Protein AF-A0A660N8G3-F1 (afdb_monomer)

Mean predicted aligned error: 4.13 Å

Structure (mmCIF, N/CA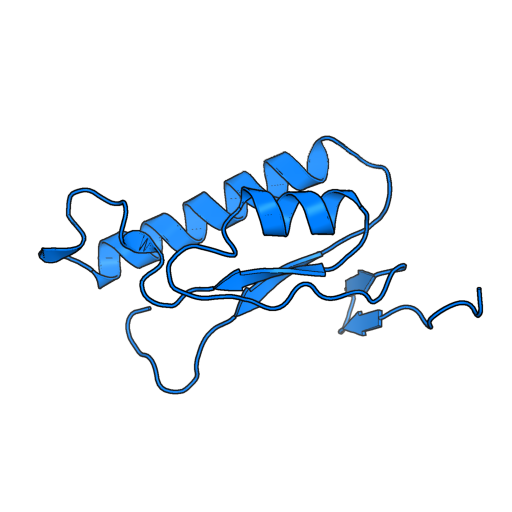/C/O backbone):
data_AF-A0A660N8G3-F1
#
_entry.id   AF-A0A660N8G3-F1
#
loop_
_atom_site.group_PDB
_atom_site.id
_atom_site.type_symbol
_atom_site.label_atom_id
_atom_site.label_alt_id
_atom_site.label_comp_id
_atom_site.label_asym_id
_atom_site.label_entity_id
_atom_site.label_seq_id
_atom_site.pdbx_PDB_ins_code
_atom_site.Cartn_x
_atom_site.Cartn_y
_atom_site.Cartn_z
_atom_site.occupancy
_atom_site.B_iso_or_equiv
_atom_site.auth_seq_id
_atom_site.auth_comp_id
_atom_site.auth_asym_id
_atom_site.auth_atom_id
_atom_site.pdbx_PDB_model_num
ATOM 1 N N . MET A 1 1 ? -24.402 2.645 15.097 1.00 52.09 1 MET A N 1
ATOM 2 C CA . MET A 1 1 ? -23.816 1.893 13.964 1.00 52.09 1 MET A CA 1
ATOM 3 C C . MET A 1 1 ? -23.543 0.474 14.432 1.00 52.09 1 MET A C 1
ATOM 5 O O . MET A 1 1 ? -22.882 0.322 15.454 1.00 52.09 1 MET A O 1
ATOM 9 N N . SER A 1 2 ? -24.102 -0.546 13.772 1.00 53.53 2 SER A N 1
ATOM 10 C CA . SER A 1 2 ? -23.821 -1.951 14.104 1.00 53.53 2 SER A CA 1
ATOM 11 C C . SER A 1 2 ? -22.309 -2.184 14.051 1.00 53.53 2 SER A C 1
ATOM 13 O O . SER A 1 2 ? -21.684 -1.871 13.038 1.00 53.53 2 SER A O 1
ATOM 15 N N . LYS A 1 3 ? -21.712 -2.673 15.144 1.00 76.12 3 LYS A N 1
ATOM 16 C CA . LYS A 1 3 ? -20.269 -2.944 15.228 1.00 76.12 3 LYS A CA 1
ATOM 17 C C . LYS A 1 3 ? -19.895 -3.937 14.124 1.00 76.12 3 LYS A C 1
ATOM 19 O O . LYS A 1 3 ? -20.277 -5.102 14.198 1.00 76.12 3 LYS A O 1
ATOM 24 N N . LEU A 1 4 ? -19.177 -3.475 13.099 1.00 88.94 4 LEU A N 1
ATOM 25 C CA . LEU A 1 4 ? -18.545 -4.373 12.138 1.00 88.94 4 LEU A CA 1
ATOM 26 C C . LEU A 1 4 ? -17.624 -5.325 12.917 1.00 88.94 4 LEU A C 1
ATOM 28 O O . LEU A 1 4 ? -16.945 -4.903 13.856 1.00 88.94 4 LEU A O 1
ATOM 32 N N . ARG A 1 5 ? -17.638 -6.616 12.571 1.00 91.62 5 ARG A N 1
ATOM 33 C CA . ARG A 1 5 ? -16.756 -7.601 13.213 1.00 91.62 5 ARG A CA 1
ATOM 34 C C . ARG A 1 5 ? -15.310 -7.294 12.841 1.00 91.62 5 ARG A C 1
ATOM 36 O O . ARG A 1 5 ? -15.038 -7.039 11.674 1.00 91.62 5 ARG A O 1
ATOM 43 N N . LYS A 1 6 ? -14.401 -7.357 13.816 1.00 93.06 6 LYS A N 1
ATOM 44 C CA . LYS A 1 6 ? -12.962 -7.191 13.574 1.00 93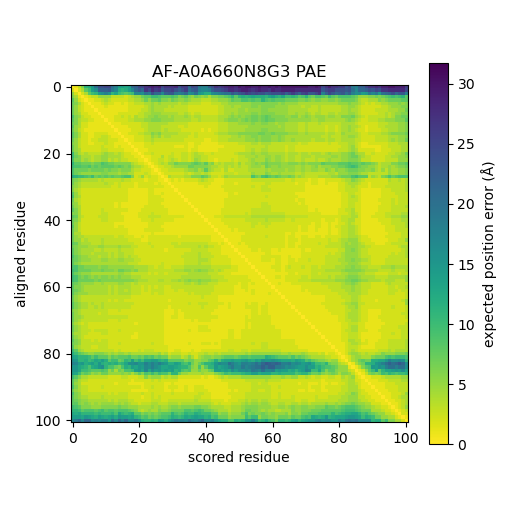.06 6 LYS A CA 1
ATOM 45 C C . LYS A 1 6 ? -12.499 -8.150 12.476 1.00 93.06 6 LYS A C 1
ATOM 47 O O . LYS A 1 6 ? -12.964 -9.291 12.431 1.00 93.06 6 LYS A O 1
ATOM 52 N N . LEU A 1 7 ? -11.585 -7.697 11.623 1.00 93.88 7 LEU A N 1
ATOM 53 C CA . LEU A 1 7 ? -10.925 -8.577 10.664 1.00 93.88 7 LEU A CA 1
ATOM 54 C C . LEU A 1 7 ? -9.743 -9.262 11.352 1.00 93.88 7 LEU A C 1
ATOM 56 O O . LEU A 1 7 ? -8.960 -8.590 12.021 1.00 93.88 7 LEU A O 1
ATOM 60 N N . VAL A 1 8 ? -9.622 -10.576 11.169 1.00 94.50 8 VAL A N 1
ATOM 61 C CA . VAL A 1 8 ? -8.514 -11.386 11.687 1.00 94.50 8 VAL A CA 1
ATOM 62 C C . VAL A 1 8 ? -7.892 -12.153 10.523 1.00 94.50 8 VAL A C 1
ATOM 64 O O . VAL A 1 8 ? -8.591 -12.909 9.847 1.00 94.50 8 VAL A O 1
ATOM 67 N N . ILE A 1 9 ? -6.600 -11.941 10.273 1.00 93.12 9 ILE A N 1
ATOM 68 C CA . ILE A 1 9 ? -5.813 -12.646 9.25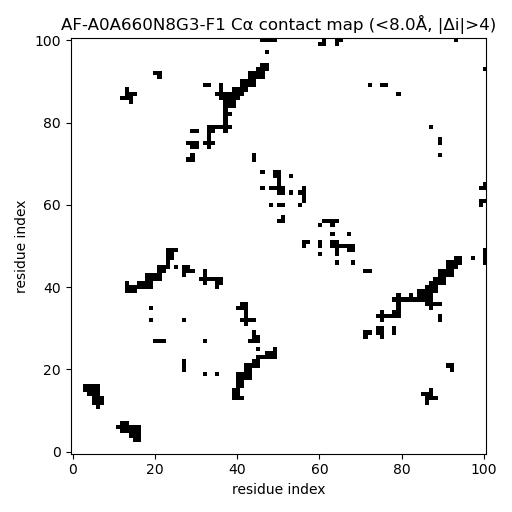2 1.00 93.12 9 ILE A CA 1
ATOM 69 C C . ILE A 1 9 ? -4.540 -13.163 9.924 1.00 93.12 9 ILE A C 1
ATOM 71 O O . ILE A 1 9 ? -3.589 -12.406 10.112 1.00 93.12 9 ILE A O 1
ATOM 75 N N . GLY A 1 10 ? -4.526 -14.441 10.314 1.00 94.50 10 GLY A N 1
ATOM 76 C CA . GLY A 1 10 ? -3.475 -14.960 11.196 1.00 94.50 10 GLY A CA 1
ATOM 77 C C . GLY A 1 10 ? -3.423 -14.134 12.485 1.00 94.50 10 GLY A C 1
ATOM 78 O O . GLY A 1 10 ? -4.446 -13.978 13.150 1.00 94.50 10 GLY A O 1
ATOM 79 N N . ASP A 1 11 ? -2.266 -13.539 12.771 1.00 92.75 11 ASP A N 1
ATOM 80 C CA . ASP A 1 11 ? -2.048 -12.683 13.946 1.00 92.75 11 ASP A CA 1
ATOM 81 C C . ASP A 1 11 ? -2.417 -11.203 13.717 1.00 92.75 11 ASP A C 1
ATOM 83 O O . ASP A 1 11 ? -2.402 -10.398 14.650 1.00 92.75 11 ASP A O 1
ATOM 87 N N . LEU A 1 12 ? -2.758 -10.812 12.482 1.00 91.12 12 LEU A N 1
ATOM 88 C CA . LEU A 1 12 ? -3.183 -9.449 12.173 1.00 91.12 12 LEU A CA 1
ATOM 89 C C . LEU A 1 12 ? -4.642 -9.245 12.588 1.00 91.12 12 LEU A C 1
ATOM 91 O O . LEU A 1 12 ? -5.544 -9.881 12.041 1.00 91.12 12 LEU A O 1
ATOM 95 N N . ILE A 1 13 ? -4.876 -8.295 13.493 1.00 93.19 13 ILE A N 1
ATOM 96 C CA . ILE A 1 13 ? -6.211 -7.913 13.964 1.00 93.19 13 ILE A CA 1
ATOM 97 C C . ILE A 1 13 ? -6.462 -6.445 13.618 1.00 93.19 13 ILE A C 1
ATOM 99 O O . ILE A 1 13 ? -5.729 -5.566 14.066 1.00 93.19 13 ILE A O 1
ATOM 103 N N . VAL A 1 14 ? -7.525 -6.174 12.857 1.00 92.94 14 VAL A N 1
ATOM 104 C CA . VAL A 1 14 ? -7.941 -4.812 12.488 1.00 92.94 14 VAL A CA 1
ATOM 105 C C . VAL A 1 14 ? -9.341 -4.537 13.030 1.00 92.94 14 VAL A C 1
ATOM 107 O O . VAL A 1 14 ? -10.314 -5.202 12.661 1.00 92.94 14 VAL A O 1
ATOM 110 N N . ASP A 1 15 ? -9.448 -3.540 13.910 1.00 90.31 15 ASP A N 1
ATOM 111 C CA . ASP A 1 15 ? -10.698 -3.203 14.603 1.00 90.31 15 ASP A CA 1
ATOM 112 C C . ASP A 1 15 ? -11.752 -2.593 13.672 1.00 90.31 15 ASP A C 1
ATOM 114 O O . ASP A 1 15 ? -12.952 -2.798 13.871 1.00 90.31 15 ASP A O 1
ATOM 118 N N . ARG A 1 16 ? -11.311 -1.840 12.656 1.00 91.94 16 ARG A N 1
ATOM 119 C CA . ARG A 1 16 ? -12.173 -1.242 11.632 1.00 91.94 16 ARG A CA 1
ATOM 120 C C . ARG A 1 16 ? -11.937 -1.992 10.318 1.00 91.94 16 ARG A C 1
ATOM 122 O O . ARG A 1 16 ? -11.002 -1.649 9.600 1.00 91.94 16 ARG A O 1
ATOM 129 N N . PRO A 1 17 ? -12.758 -3.000 9.972 1.00 93.19 17 PRO A N 1
ATOM 130 C CA . PRO A 1 17 ? -12.546 -3.864 8.805 1.00 93.19 17 PRO A CA 1
ATOM 131 C C . PRO A 1 17 ? -12.929 -3.159 7.488 1.00 93.19 17 PRO A C 1
ATOM 133 O O . PRO A 1 17 ? -13.702 -3.678 6.686 1.00 93.19 17 PRO A O 1
ATOM 136 N N . ILE A 1 18 ? -12.440 -1.936 7.287 1.00 94.88 18 ILE A N 1
ATOM 137 C CA . ILE A 1 18 ? -12.640 -1.135 6.086 1.00 94.88 18 ILE A CA 1
ATOM 138 C C . ILE A 1 18 ? -11.364 -1.217 5.263 1.00 94.88 18 ILE A C 1
ATOM 140 O O . ILE A 1 18 ? -10.293 -0.833 5.731 1.00 94.88 18 ILE A O 1
ATOM 144 N N . VAL A 1 19 ? -11.497 -1.712 4.037 1.00 96.31 19 VAL A N 1
ATOM 145 C CA . VAL A 1 19 ? -10.387 -1.865 3.099 1.00 96.31 19 VAL A CA 1
ATOM 146 C C . VAL A 1 19 ? -10.521 -0.823 2.002 1.00 96.31 19 VAL A C 1
ATOM 148 O O . VAL A 1 19 ? -11.516 -0.800 1.279 1.00 96.31 19 VAL A O 1
ATOM 151 N N . GLN A 1 20 ? -9.511 0.026 1.855 1.00 97.31 20 GLN A N 1
ATOM 152 C CA . GLN A 1 20 ? -9.354 0.854 0.668 1.00 97.31 20 GLN A CA 1
ATOM 153 C C . GLN A 1 20 ? -8.670 0.010 -0.414 1.00 97.31 20 GLN A C 1
ATOM 155 O O . GLN A 1 20 ? -7.544 -0.447 -0.237 1.00 97.31 20 GLN A O 1
ATOM 160 N N . GLY A 1 21 ? -9.368 -0.235 -1.526 1.00 94.81 21 GLY A N 1
ATOM 161 C CA . GLY A 1 21 ? -8.888 -1.118 -2.595 1.00 94.81 21 GLY A CA 1
ATOM 162 C C . GLY A 1 21 ? -7.673 -0.561 -3.339 1.00 94.81 21 GLY A C 1
ATOM 163 O O . GLY A 1 21 ? -7.605 0.639 -3.590 1.00 94.81 21 GLY A O 1
ATOM 164 N N . GLY A 1 22 ? -6.731 -1.427 -3.724 1.00 92.88 22 GLY A N 1
ATOM 165 C CA . GLY A 1 22 ? -5.552 -1.030 -4.499 1.00 92.88 22 GLY A CA 1
ATOM 166 C C . GLY A 1 22 ? -5.929 -0.592 -5.918 1.00 92.88 22 GLY A C 1
ATOM 167 O O . GLY A 1 22 ? -6.476 -1.375 -6.690 1.00 92.88 22 GLY A O 1
ATOM 168 N N . MET A 1 23 ? -5.611 0.650 -6.268 1.00 94.31 23 MET A N 1
ATOM 169 C CA . MET A 1 23 ? -5.942 1.301 -7.535 1.00 94.31 23 MET A CA 1
ATOM 170 C C . MET A 1 23 ? -4.653 1.613 -8.309 1.00 94.31 23 MET A C 1
ATOM 172 O O . MET A 1 23 ? -3.759 2.281 -7.788 1.00 94.31 23 MET A O 1
ATOM 176 N N . GLY A 1 24 ? -4.547 1.105 -9.544 1.00 86.62 24 GLY A N 1
ATOM 177 C CA . GLY A 1 24 ? -3.402 1.336 -10.439 1.00 86.62 24 GLY A CA 1
ATOM 178 C C . GLY A 1 24 ? -3.237 2.797 -10.877 1.00 86.62 24 GLY A C 1
ATOM 179 O O . GLY A 1 24 ? -3.896 3.690 -10.347 1.00 86.62 24 GLY A O 1
ATOM 180 N N . VAL A 1 25 ? -2.329 3.039 -11.832 1.00 84.94 25 VAL A N 1
ATOM 181 C CA . VAL A 1 25 ? -1.992 4.373 -12.389 1.00 84.94 25 VAL A CA 1
ATOM 182 C C . VAL A 1 25 ? -1.616 5.435 -11.340 1.00 84.94 25 VAL A C 1
ATOM 184 O O . VAL A 1 25 ? -1.763 6.634 -11.559 1.00 84.94 25 VAL A O 1
ATOM 187 N N . GLY A 1 26 ? -1.114 4.999 -10.180 1.00 86.69 26 GLY A N 1
ATOM 188 C CA . GLY A 1 26 ? -0.617 5.886 -9.126 1.00 86.69 26 GLY A CA 1
ATOM 189 C C . GLY A 1 26 ? -1.684 6.497 -8.212 1.00 86.69 26 GLY A C 1
ATOM 190 O O . GLY A 1 26 ? -1.376 7.458 -7.507 1.00 86.69 26 GLY A O 1
ATOM 191 N N . VAL A 1 27 ? -2.914 5.965 -8.191 1.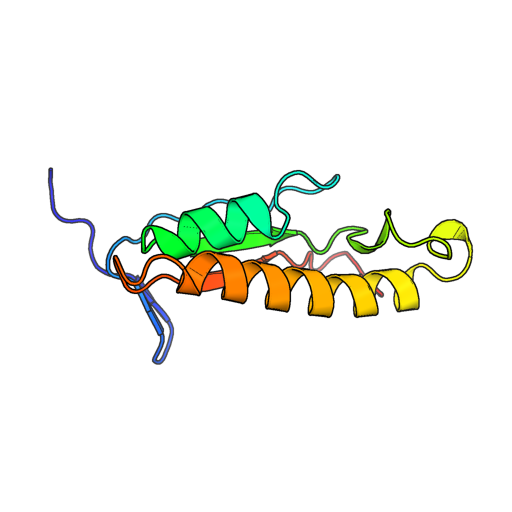00 90.06 27 VAL A N 1
ATOM 192 C CA . VAL A 1 27 ? -3.983 6.463 -7.303 1.00 90.06 27 VAL A CA 1
ATOM 193 C C . VAL A 1 27 ? -3.756 6.030 -5.853 1.00 90.06 27 VAL A C 1
ATOM 195 O O . VAL A 1 27 ? -3.772 6.860 -4.945 1.00 90.06 27 VAL A O 1
ATOM 198 N N . SER A 1 28 ? -3.528 4.736 -5.609 1.00 88.19 28 SER A N 1
ATOM 199 C CA . SER A 1 28 ? -3.325 4.212 -4.254 1.00 88.19 28 SER A CA 1
ATOM 200 C C . SER A 1 28 ? -1.836 4.059 -3.926 1.00 88.19 28 SER A C 1
ATOM 202 O O . SER A 1 28 ? -1.304 2.951 -3.905 1.00 88.19 28 SER A O 1
ATOM 204 N N . LEU A 1 29 ? -1.156 5.182 -3.711 1.00 95.50 29 LEU A N 1
ATOM 205 C CA . LEU A 1 29 ? 0.233 5.227 -3.235 1.00 95.50 29 LEU A CA 1
ATOM 206 C C . LEU A 1 29 ? 0.286 5.431 -1.711 1.00 95.50 29 LEU A C 1
ATOM 208 O O . LEU A 1 29 ? -0.745 5.397 -1.029 1.00 95.50 29 LEU A O 1
ATOM 212 N N . SER A 1 30 ? 1.478 5.664 -1.164 1.00 96.94 30 SER A N 1
ATOM 213 C CA . SER A 1 30 ? 1.734 5.713 0.275 1.00 96.94 30 SER A CA 1
ATOM 214 C C . SER A 1 30 ? 0.836 6.689 1.031 1.00 96.94 30 SER A C 1
ATOM 216 O O . SER A 1 30 ? 0.452 6.423 2.167 1.00 96.94 30 SER A O 1
ATOM 218 N N . SER A 1 31 ? 0.478 7.814 0.403 1.00 96.12 31 SER A N 1
ATOM 219 C CA . SER A 1 31 ? -0.325 8.860 1.034 1.00 96.12 31 SER A CA 1
ATOM 220 C C . SER A 1 31 ? -1.723 8.370 1.397 1.00 96.12 31 SER A C 1
ATOM 222 O O . SER A 1 31 ? -2.163 8.580 2.524 1.00 96.12 31 SER A O 1
ATOM 224 N N . LEU A 1 32 ? -2.420 7.720 0.460 1.00 96.81 32 LEU A N 1
ATOM 225 C CA . LEU A 1 32 ? -3.776 7.226 0.693 1.00 96.81 32 LEU A CA 1
ATOM 226 C C . LEU A 1 32 ? -3.752 5.984 1.586 1.00 96.81 32 LEU A C 1
ATOM 228 O O . LEU A 1 32 ? -4.463 5.942 2.588 1.00 96.81 32 LEU A O 1
ATOM 232 N N . ALA A 1 33 ? -2.903 5.005 1.258 1.00 97.50 33 ALA A N 1
ATOM 233 C CA . ALA A 1 33 ? -2.821 3.760 2.016 1.00 97.50 33 ALA A CA 1
ATOM 234 C C . ALA A 1 33 ? -2.389 4.011 3.472 1.00 97.50 33 ALA A C 1
ATOM 236 O O . ALA A 1 33 ? -3.012 3.505 4.407 1.00 97.50 33 ALA A O 1
ATOM 237 N N . GLY A 1 34 ? -1.376 4.859 3.670 1.00 96.38 34 GLY A N 1
ATOM 238 C CA . GLY A 1 34 ? -0.910 5.273 4.989 1.00 96.38 34 GLY A CA 1
ATOM 239 C C . GLY A 1 34 ? -1.982 6.023 5.774 1.00 96.38 34 GLY A C 1
ATOM 240 O O . GLY A 1 34 ? -2.191 5.710 6.940 1.00 96.38 34 GLY A O 1
ATOM 241 N N . ALA A 1 35 ? -2.716 6.954 5.149 1.00 95.81 35 ALA A N 1
ATOM 242 C CA . ALA A 1 35 ? -3.795 7.689 5.815 1.00 95.81 35 ALA A CA 1
ATOM 243 C C . ALA A 1 35 ? -4.945 6.774 6.272 1.00 95.81 35 ALA A C 1
ATOM 245 O O . ALA A 1 35 ? -5.455 6.934 7.380 1.00 95.81 35 ALA A O 1
ATOM 246 N N . VAL A 1 36 ? -5.332 5.790 5.453 1.00 96.12 36 VAL A N 1
ATOM 247 C CA . VAL A 1 36 ? -6.356 4.796 5.822 1.00 96.12 36 VAL A CA 1
ATOM 248 C C . VAL A 1 36 ? -5.889 3.947 7.007 1.00 96.12 36 VAL A C 1
ATOM 250 O O . VAL A 1 36 ? -6.643 3.767 7.966 1.00 96.12 36 VAL A O 1
ATOM 253 N N . ALA A 1 37 ? -4.639 3.477 6.979 1.00 95.81 37 ALA A N 1
ATOM 254 C CA . ALA A 1 37 ? -4.047 2.722 8.081 1.00 95.81 37 ALA A CA 1
ATOM 255 C C . ALA A 1 37 ? -3.934 3.558 9.371 1.00 95.81 37 ALA A C 1
ATOM 257 O O . ALA A 1 37 ? -4.270 3.068 10.447 1.00 95.81 37 ALA A O 1
ATOM 258 N N . ALA A 1 38 ? -3.572 4.840 9.266 1.00 95.12 38 ALA A N 1
ATOM 259 C CA . ALA A 1 38 ? -3.548 5.805 10.372 1.00 95.12 38 ALA A CA 1
ATOM 260 C C . ALA A 1 38 ? -4.913 5.955 11.073 1.00 95.12 38 ALA A C 1
ATOM 262 O O . ALA A 1 38 ? -4.989 6.233 12.270 1.00 95.12 38 ALA A O 1
ATOM 263 N N . GLN A 1 39 ? -6.007 5.755 10.332 1.00 94.31 39 GLN A N 1
ATOM 264 C CA . GLN A 1 39 ? -7.374 5.761 10.854 1.00 94.31 39 GLN A CA 1
ATOM 265 C C . GLN A 1 39 ? -7.859 4.366 11.286 1.00 94.31 39 GLN A C 1
ATOM 267 O O . GLN A 1 39 ? -9.051 4.177 11.535 1.00 94.31 39 GLN A O 1
ATOM 272 N N . GLY A 1 40 ? -6.968 3.381 11.405 1.00 93.44 40 GLY A N 1
ATOM 273 C CA . GLY A 1 40 ? -7.289 2.021 11.844 1.00 93.44 40 GLY A CA 1
ATOM 274 C C . GLY A 1 40 ? -7.955 1.139 10.789 1.00 93.44 40 GLY A C 1
ATOM 275 O O . GLY A 1 40 ? -8.477 0.086 11.140 1.00 93.44 40 GLY A O 1
ATOM 276 N N . GLY A 1 41 ? -7.996 1.578 9.528 1.00 94.94 41 GLY A N 1
ATOM 277 C CA . GLY A 1 41 ? -8.447 0.768 8.397 1.00 94.94 41 GLY A CA 1
ATOM 278 C C . GLY A 1 41 ? -7.303 -0.010 7.745 1.00 94.94 41 GLY A C 1
ATOM 279 O O . GLY A 1 41 ? -6.196 -0.096 8.279 1.00 94.94 41 GLY A O 1
ATOM 280 N N . ILE A 1 42 ? -7.569 -0.558 6.560 1.00 96.94 42 ILE A N 1
ATOM 281 C CA . ILE A 1 42 ? -6.590 -1.287 5.746 1.00 96.94 42 ILE A CA 1
ATOM 282 C C . ILE A 1 42 ? -6.356 -0.527 4.445 1.00 96.94 42 ILE A C 1
ATOM 284 O O . ILE A 1 42 ? -7.250 -0.440 3.602 1.00 96.94 42 ILE A O 1
ATOM 288 N N . GLY A 1 43 ? -5.161 0.037 4.294 1.00 97.31 43 GLY A N 1
ATOM 289 C CA . GLY A 1 43 ? -4.736 0.726 3.080 1.00 97.31 43 GLY A CA 1
ATOM 290 C C . GLY A 1 43 ? -3.961 -0.204 2.155 1.00 97.31 43 GLY A C 1
ATOM 291 O O . GLY A 1 43 ? -3.011 -0.855 2.593 1.00 97.31 43 GLY A O 1
ATOM 292 N N . LEU A 1 44 ? -4.335 -0.262 0.877 1.00 98.00 44 LEU A N 1
ATOM 293 C CA . LEU A 1 44 ? -3.640 -1.085 -0.115 1.00 98.00 44 LEU A CA 1
ATOM 294 C C . LEU A 1 44 ? -2.920 -0.222 -1.146 1.00 98.00 44 LEU A C 1
ATOM 296 O O . LEU A 1 44 ? -3.505 0.704 -1.710 1.00 98.00 44 LEU A O 1
ATOM 300 N N . ILE A 1 45 ? -1.671 -0.584 -1.437 1.00 97.88 45 ILE A N 1
ATOM 301 C CA . ILE A 1 45 ? -0.860 0.010 -2.501 1.00 97.88 45 ILE A CA 1
ATOM 302 C C . ILE A 1 45 ? -0.910 -0.891 -3.737 1.00 97.88 45 ILE A C 1
ATOM 304 O O . ILE A 1 45 ? -0.747 -2.106 -3.634 1.00 97.88 45 ILE A O 1
ATOM 308 N N . SER A 1 46 ? -1.142 -0.323 -4.921 1.00 96.25 46 SER A N 1
ATOM 309 C CA . SER A 1 46 ? -1.118 -1.096 -6.167 1.00 96.25 46 SER A CA 1
ATOM 310 C C . SER A 1 46 ? 0.310 -1.229 -6.678 1.00 96.25 46 SER A C 1
ATOM 312 O O . SER A 1 46 ? 1.016 -0.231 -6.793 1.00 96.25 46 SER A O 1
ATOM 314 N N . THR A 1 47 ? 0.720 -2.450 -7.016 1.00 95.31 47 THR A N 1
ATOM 315 C CA . THR A 1 47 ? 2.057 -2.719 -7.574 1.00 95.31 47 THR A CA 1
ATOM 316 C C . THR A 1 47 ? 2.125 -2.577 -9.092 1.00 95.31 47 THR A C 1
ATOM 318 O O . THR A 1 47 ? 3.206 -2.651 -9.655 1.00 95.31 47 THR A O 1
ATOM 321 N N . ALA A 1 48 ? 0.997 -2.356 -9.775 1.00 93.38 48 ALA A N 1
ATOM 322 C CA . ALA A 1 48 ? 0.966 -2.252 -11.231 1.00 93.38 48 ALA A CA 1
ATOM 323 C C . ALA A 1 48 ? 1.771 -1.035 -11.730 1.00 93.38 48 ALA A C 1
ATOM 325 O O . ALA A 1 48 ? 1.264 0.088 -11.678 1.00 93.38 48 ALA A O 1
ATOM 326 N N . GLN A 1 49 ? 2.992 -1.279 -12.230 1.00 92.56 49 GLN A N 1
ATOM 327 C CA . GLN A 1 49 ? 3.923 -0.257 -12.730 1.00 92.56 49 GLN A CA 1
ATOM 328 C C . GLN A 1 49 ? 4.173 0.865 -11.709 1.00 92.56 49 GLN A C 1
ATOM 330 O O . GLN A 1 49 ? 4.166 2.050 -12.033 1.00 92.56 49 GLN A O 1
ATOM 335 N N . ILE A 1 50 ? 4.342 0.495 -10.439 1.00 95.38 50 ILE A N 1
ATOM 336 C CA . ILE A 1 50 ? 4.459 1.426 -9.304 1.00 95.38 50 ILE A CA 1
ATOM 337 C C . ILE A 1 50 ? 5.673 2.367 -9.400 1.00 95.38 50 ILE A C 1
ATOM 339 O O . ILE A 1 50 ? 5.636 3.494 -8.909 1.00 95.38 50 IL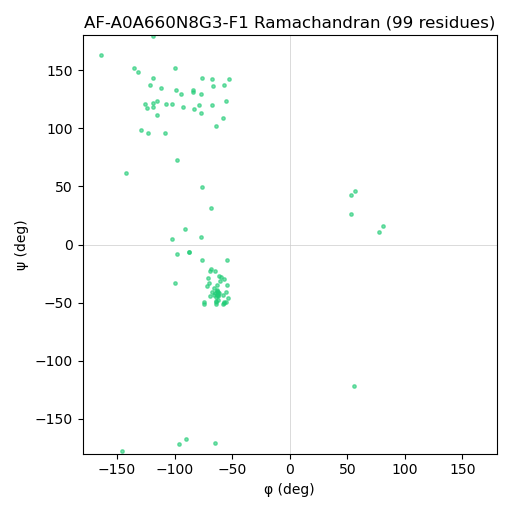E A O 1
ATOM 343 N N . GLY A 1 51 ? 6.725 1.931 -10.082 1.00 95.25 51 GLY A N 1
ATOM 344 C CA . GLY A 1 51 ? 7.955 2.662 -10.354 1.00 95.25 51 GLY A CA 1
ATOM 345 C C . GLY A 1 51 ? 7.851 3.702 -11.463 1.00 95.25 51 GLY A C 1
ATOM 346 O O . GLY A 1 51 ? 8.867 4.307 -11.774 1.00 95.25 51 GLY A O 1
ATOM 347 N N . PHE A 1 52 ? 6.667 3.976 -12.024 1.00 94.38 52 PHE A N 1
ATOM 348 C CA . PHE A 1 52 ? 6.466 4.934 -13.12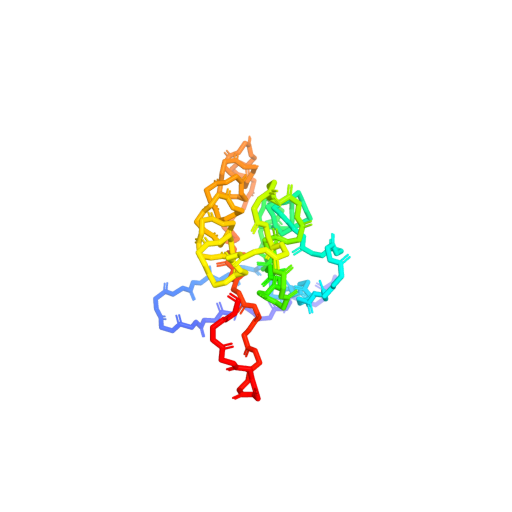8 1.00 94.38 52 PHE A CA 1
ATOM 349 C C . PHE A 1 52 ? 7.001 6.364 -12.887 1.00 94.38 52 PHE A C 1
ATOM 351 O O . PHE A 1 52 ? 7.053 7.166 -13.815 1.00 94.38 52 PHE A O 1
ATOM 358 N N . ARG A 1 53 ? 7.351 6.718 -11.642 1.00 94.56 53 ARG A N 1
ATOM 359 C CA . ARG A 1 53 ? 7.950 8.014 -11.261 1.00 94.56 53 ARG A CA 1
ATOM 360 C C . ARG A 1 53 ? 9.472 7.980 -11.122 1.00 94.56 53 ARG A C 1
ATOM 362 O O . ARG A 1 53 ? 10.078 9.023 -10.887 1.00 94.56 53 ARG A O 1
ATOM 369 N N . GLU A 1 54 ? 10.080 6.804 -11.182 1.00 95.69 54 GLU A N 1
ATOM 370 C CA . GLU A 1 54 ? 11.528 6.644 -11.116 1.00 95.69 54 GLU A CA 1
ATOM 371 C C . GLU A 1 54 ? 12.152 7.041 -12.461 1.00 95.69 54 GLU A C 1
ATOM 373 O O . GLU A 1 54 ? 11.587 6.804 -13.528 1.00 95.69 54 GLU A O 1
ATOM 378 N N . SER A 1 55 ? 13.329 7.664 -12.421 1.00 96.50 55 SER A N 1
ATOM 379 C CA . SER A 1 55 ? 13.960 8.268 -13.604 1.00 96.50 55 SER A CA 1
ATOM 380 C C . SER A 1 55 ? 14.434 7.258 -14.653 1.00 96.50 55 SER A C 1
ATOM 382 O O . SER A 1 55 ? 14.632 7.617 -15.812 1.00 96.50 55 SER A O 1
ATOM 384 N N . ASP A 1 56 ? 14.642 6.007 -14.255 1.00 96.62 56 ASP A N 1
ATOM 385 C CA . ASP A 1 56 ? 15.093 4.900 -15.095 1.00 96.62 56 ASP A CA 1
ATOM 386 C C . ASP A 1 56 ? 13.956 3.950 -15.498 1.00 96.62 56 ASP A C 1
ATOM 388 O O . ASP A 1 56 ? 14.234 2.950 -16.156 1.00 96.62 56 ASP A O 1
ATOM 392 N N . PHE A 1 57 ? 12.698 4.247 -15.152 1.00 95.25 57 PHE A N 1
ATOM 393 C CA . PHE A 1 57 ? 11.567 3.334 -15.334 1.00 95.25 57 PHE A CA 1
ATOM 394 C C . PHE A 1 57 ? 11.426 2.805 -16.769 1.00 95.25 57 PHE A C 1
ATOM 396 O O . PHE A 1 57 ? 11.330 1.597 -16.961 1.00 95.25 57 PHE A O 1
ATOM 403 N N . ASP A 1 58 ? 11.516 3.671 -17.781 1.00 95.12 58 ASP A N 1
ATOM 404 C CA . ASP A 1 58 ? 11.391 3.257 -19.189 1.00 95.12 58 ASP A CA 1
ATOM 405 C C . ASP A 1 58 ? 12.524 2.322 -19.651 1.00 95.12 58 ASP A C 1
ATOM 407 O O . ASP A 1 58 ? 12.374 1.582 -20.623 1.00 95.12 58 ASP A O 1
ATOM 411 N N . LYS A 1 59 ? 13.678 2.353 -18.971 1.00 96.88 59 LYS A N 1
ATOM 412 C CA . LYS A 1 59 ? 14.871 1.559 -19.315 1.00 96.88 59 LYS A CA 1
ATOM 413 C C . LYS A 1 59 ? 15.012 0.302 -18.457 1.00 96.88 59 LYS A C 1
ATOM 415 O O . LYS A 1 59 ? 15.540 -0.701 -18.930 1.00 96.88 59 LYS A O 1
ATOM 420 N N . ALA A 1 60 ? 14.587 0.369 -17.199 1.00 95.88 60 ALA A N 1
ATOM 421 C CA . ALA A 1 60 ? 14.765 -0.664 -16.185 1.00 95.88 60 ALA A CA 1
ATOM 422 C C . ALA A 1 60 ? 13.515 -0.771 -15.283 1.00 95.88 60 ALA A C 1
ATOM 424 O O . ALA A 1 60 ? 13.606 -0.557 -14.069 1.00 95.88 60 ALA A O 1
ATOM 425 N N . PRO A 1 61 ? 12.337 -1.106 -15.851 1.00 93.44 61 PRO A N 1
ATOM 426 C CA . PRO A 1 61 ? 11.062 -1.029 -15.136 1.00 93.44 61 PRO A CA 1
ATOM 427 C C . PRO A 1 61 ? 11.037 -1.949 -13.918 1.00 93.44 61 PRO A C 1
ATOM 429 O O . PRO A 1 61 ? 10.636 -1.528 -12.842 1.00 93.44 61 PRO A O 1
ATOM 432 N N . PHE A 1 62 ? 11.570 -3.167 -14.040 1.00 94.44 62 PHE A N 1
ATOM 433 C CA . PHE A 1 62 ? 11.631 -4.112 -12.927 1.00 94.44 62 PHE A CA 1
ATOM 434 C C . PHE A 1 62 ? 12.380 -3.539 -11.714 1.00 94.44 62 PHE A C 1
ATOM 436 O O . PHE A 1 62 ? 11.876 -3.558 -10.594 1.00 94.44 62 PHE A O 1
ATOM 443 N N . GLN A 1 63 ? 13.581 -2.998 -11.925 1.00 96.31 63 GLN A N 1
ATOM 444 C CA . GLN A 1 63 ? 14.389 -2.417 -10.855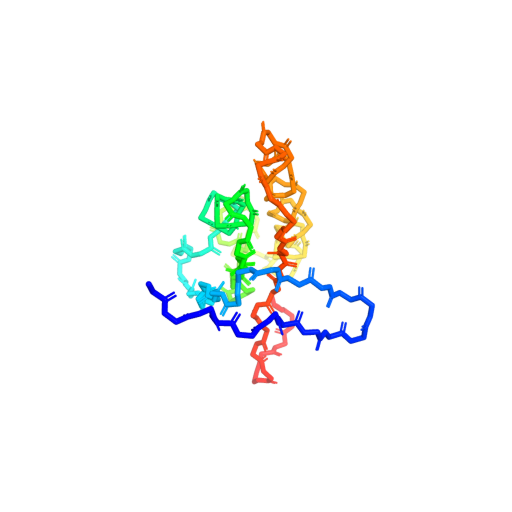 1.00 96.31 63 GLN A CA 1
ATOM 445 C C . GLN A 1 63 ? 13.714 -1.173 -10.271 1.00 96.31 63 GLN A C 1
ATOM 447 O O . GLN A 1 63 ? 13.657 -1.033 -9.048 1.00 96.31 63 GLN A O 1
ATOM 452 N N . ALA A 1 64 ? 13.177 -0.302 -11.129 1.00 96.62 64 ALA A N 1
ATOM 453 C CA . ALA A 1 64 ? 12.434 0.885 -10.724 1.00 96.62 64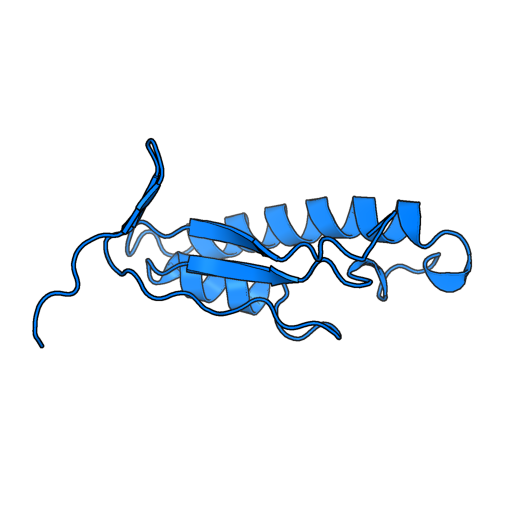 ALA A CA 1
ATOM 454 C C . ALA A 1 64 ? 11.242 0.530 -9.827 1.00 96.62 64 ALA A C 1
ATOM 456 O O . ALA A 1 64 ? 11.089 1.069 -8.730 1.00 96.62 64 ALA A O 1
ATOM 457 N N . ASN A 1 65 ? 10.433 -0.433 -10.252 1.00 95.38 65 ASN A N 1
ATOM 458 C CA . ASN A 1 65 ? 9.283 -0.890 -9.500 1.00 95.38 65 ASN A CA 1
ATOM 459 C C . ASN A 1 65 ? 9.684 -1.555 -8.176 1.00 95.38 65 ASN A C 1
ATOM 461 O O . ASN A 1 65 ? 9.072 -1.257 -7.153 1.00 95.38 65 ASN A O 1
ATOM 465 N N . MET A 1 66 ? 10.732 -2.389 -8.138 1.00 95.25 66 MET A N 1
ATOM 466 C CA . MET A 1 66 ? 11.175 -3.016 -6.882 1.00 95.25 66 MET A CA 1
ATOM 467 C C . MET A 1 66 ? 11.627 -1.976 -5.855 1.00 95.25 66 MET A C 1
ATOM 469 O O . MET A 1 66 ? 11.266 -2.075 -4.681 1.00 95.25 66 MET A O 1
ATOM 473 N N . ARG A 1 67 ? 12.356 -0.939 -6.289 1.00 96.88 67 ARG A N 1
ATOM 474 C CA . ARG A 1 67 ? 12.712 0.189 -5.414 1.00 96.88 67 ARG A CA 1
ATOM 475 C C . ARG A 1 67 ? 11.470 0.946 -4.945 1.00 96.88 67 ARG A C 1
ATOM 477 O O . ARG A 1 67 ? 11.362 1.274 -3.765 1.00 96.88 67 ARG A O 1
ATOM 484 N N . ALA A 1 68 ? 10.523 1.191 -5.848 1.00 96.44 68 ALA A N 1
ATOM 485 C CA . ALA A 1 68 ? 9.295 1.907 -5.531 1.00 96.44 68 ALA A CA 1
ATOM 486 C C . ALA A 1 68 ? 8.387 1.137 -4.554 1.00 96.44 68 ALA A C 1
ATOM 488 O O . ALA A 1 68 ? 7.833 1.760 -3.655 1.00 96.44 68 ALA A O 1
ATOM 489 N N . ILE A 1 69 ? 8.287 -0.196 -4.642 1.00 96.31 69 ILE A N 1
ATOM 490 C CA . ILE A 1 69 ? 7.547 -1.023 -3.668 1.00 96.31 69 ILE A CA 1
ATOM 491 C C . ILE A 1 69 ? 8.057 -0.775 -2.246 1.00 96.31 69 ILE A C 1
ATOM 493 O O . ILE A 1 69 ? 7.260 -0.515 -1.343 1.00 96.31 69 ILE A O 1
ATOM 497 N N . VAL A 1 70 ? 9.377 -0.827 -2.046 1.00 97.12 70 VAL A N 1
ATOM 498 C CA . VAL A 1 70 ? 9.991 -0.611 -0.726 1.00 97.12 70 VAL A CA 1
ATOM 499 C C . VAL A 1 70 ? 9.729 0.815 -0.241 1.00 97.12 70 VAL A C 1
ATOM 501 O O . VAL A 1 70 ? 9.172 1.005 0.839 1.00 97.12 70 VAL A O 1
ATOM 504 N N . LYS A 1 71 ? 10.029 1.811 -1.081 1.00 97.88 71 LYS A N 1
ATOM 505 C CA . LYS A 1 71 ? 9.857 3.239 -0.776 1.00 97.88 71 LYS A CA 1
ATOM 506 C C . LYS A 1 71 ? 8.414 3.605 -0.416 1.00 97.88 71 LYS A C 1
ATOM 508 O O . LYS A 1 71 ? 8.176 4.362 0.524 1.00 97.88 71 LYS A O 1
ATOM 513 N N . GLU A 1 72 ? 7.438 3.085 -1.157 1.00 97.75 72 GLU A N 1
ATOM 514 C CA . GLU A 1 72 ? 6.019 3.358 -0.919 1.00 97.75 72 GLU A CA 1
ATOM 515 C C . GLU A 1 72 ? 5.515 2.664 0.357 1.00 97.75 72 GLU A C 1
ATOM 517 O O . GLU A 1 72 ? 4.731 3.265 1.096 1.00 97.75 72 GLU A O 1
ATOM 522 N N . LEU A 1 73 ? 6.000 1.455 0.676 1.00 97.44 73 LEU A N 1
ATOM 523 C CA . LEU A 1 73 ? 5.695 0.786 1.948 1.00 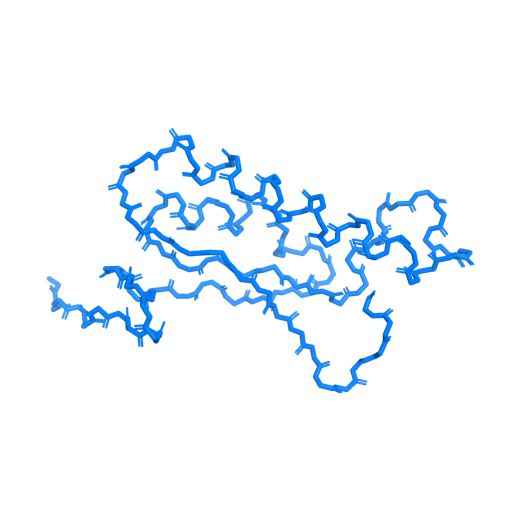97.44 73 LEU A CA 1
ATOM 524 C C . LEU A 1 73 ? 6.244 1.561 3.147 1.00 97.44 73 LEU A C 1
ATOM 526 O O . LEU A 1 73 ? 5.510 1.790 4.110 1.00 97.44 73 LEU A O 1
ATOM 530 N N . GLU A 1 74 ? 7.520 1.947 3.098 1.00 97.69 74 GLU A N 1
ATOM 531 C CA . GLU A 1 74 ? 8.190 2.699 4.166 1.00 97.69 74 GLU A CA 1
ATOM 532 C C . GLU A 1 74 ? 7.453 4.008 4.434 1.00 97.69 74 GLU A C 1
ATOM 534 O O . GLU A 1 74 ? 6.996 4.257 5.549 1.00 97.69 74 GLU A O 1
ATOM 539 N N . ARG A 1 75 ? 7.195 4.785 3.379 1.00 97.12 75 ARG A N 1
ATOM 540 C CA . ARG A 1 75 ? 6.466 6.048 3.491 1.00 97.12 75 ARG A CA 1
ATOM 541 C C . ARG A 1 75 ? 5.031 5.857 3.988 1.00 97.12 75 ARG A C 1
ATOM 543 O O . ARG A 1 75 ? 4.514 6.712 4.704 1.00 97.12 75 ARG A O 1
ATOM 550 N N . ALA A 1 76 ? 4.356 4.769 3.616 1.00 96.88 76 ALA A N 1
ATOM 551 C CA . ALA A 1 76 ? 3.007 4.490 4.105 1.00 96.88 76 ALA A CA 1
ATOM 552 C C . ALA A 1 76 ? 3.016 4.183 5.608 1.00 96.88 76 ALA A C 1
ATOM 554 O O . ALA A 1 76 ? 2.150 4.682 6.329 1.00 96.88 76 ALA A O 1
ATOM 555 N N . ARG A 1 77 ? 4.008 3.416 6.085 1.00 95.12 77 ARG A N 1
ATOM 556 C CA . ARG A 1 77 ? 4.216 3.135 7.515 1.00 95.12 77 ARG A CA 1
ATOM 557 C C . ARG A 1 77 ? 4.506 4.412 8.293 1.00 95.12 77 ARG A C 1
ATOM 559 O O . ARG A 1 77 ? 3.815 4.677 9.270 1.00 95.12 77 ARG A O 1
ATOM 566 N N . GLU A 1 78 ? 5.414 5.253 7.798 1.00 95.75 78 GLU A N 1
ATOM 567 C CA . GLU A 1 78 ? 5.706 6.561 8.398 1.00 95.75 78 GLU A CA 1
ATOM 568 C C . GLU A 1 78 ? 4.448 7.428 8.537 1.00 95.75 78 GLU A C 1
ATOM 570 O O . GLU A 1 78 ? 4.265 8.120 9.535 1.00 95.75 78 GLU A O 1
ATOM 575 N N . ILE A 1 79 ? 3.566 7.425 7.531 1.00 95.38 79 ILE A N 1
ATOM 576 C CA . ILE A 1 79 ? 2.304 8.172 7.582 1.00 95.38 79 ILE A CA 1
ATOM 577 C C . ILE A 1 79 ? 1.344 7.558 8.603 1.00 95.38 79 ILE A C 1
ATOM 579 O O . ILE A 1 79 ? 0.744 8.302 9.378 1.00 95.38 79 ILE A O 1
ATOM 583 N N . ALA A 1 80 ? 1.211 6.231 8.624 1.00 94.06 80 ALA A N 1
ATOM 584 C CA . ALA A 1 80 ? 0.327 5.532 9.552 1.00 94.06 80 ALA A CA 1
ATOM 585 C C . ALA A 1 80 ? 0.743 5.745 11.019 1.00 94.06 80 ALA A C 1
ATOM 587 O O . ALA A 1 80 ? -0.105 5.955 11.884 1.00 94.06 80 ALA A O 1
ATOM 588 N N . GLU A 1 81 ? 2.049 5.761 11.295 1.00 90.00 81 GLU A N 1
ATOM 589 C CA . GLU A 1 81 ? 2.608 5.926 12.641 1.00 90.00 81 GLU A CA 1
ATOM 590 C C . GLU A 1 81 ? 2.398 7.328 13.233 1.00 90.00 81 GLU A C 1
ATOM 592 O O . GLU A 1 81 ? 2.379 7.476 14.459 1.00 90.00 81 GLU A O 1
ATOM 597 N N . LYS A 1 82 ? 2.180 8.355 12.396 1.00 85.19 82 LYS A N 1
ATOM 598 C CA . LYS A 1 82 ? 1.936 9.737 12.858 1.00 85.19 82 LYS A CA 1
ATOM 599 C C . LYS A 1 82 ? 0.700 9.852 13.737 1.00 85.19 82 LYS A C 1
ATOM 601 O O . LYS A 1 82 ? 0.657 10.697 14.627 1.00 85.19 82 LYS A O 1
ATOM 606 N N . THR A 1 83 ? -0.304 9.014 13.502 1.00 71.31 83 THR A N 1
ATOM 607 C CA . THR A 1 83 ? -1.525 8.992 14.301 1.00 71.31 83 THR A CA 1
ATOM 608 C C . THR A 1 83 ? -1.713 7.596 14.871 1.00 71.31 83 THR A C 1
ATOM 610 O O . THR A 1 83 ? -2.303 6.731 14.235 1.00 71.31 83 THR A O 1
ATOM 613 N N . LYS A 1 84 ? -1.274 7.378 16.117 1.00 68.44 84 LYS A N 1
ATOM 614 C CA . LYS A 1 84 ? -1.539 6.149 16.898 1.00 68.44 84 LYS A CA 1
ATOM 615 C C . LYS A 1 84 ? -3.019 6.002 17.305 1.00 68.44 84 LYS A C 1
ATOM 617 O O . LYS A 1 84 ? -3.327 5.498 18.380 1.00 68.44 84 LYS A O 1
ATOM 622 N N . ALA A 1 85 ? -3.944 6.507 16.491 1.00 65.50 85 ALA A N 1
ATOM 623 C CA . ALA A 1 85 ? -5.357 6.629 16.829 1.00 65.50 85 ALA A CA 1
ATOM 624 C C . ALA A 1 85 ? -6.072 5.269 16.868 1.00 65.50 85 ALA A C 1
ATOM 626 O O . ALA A 1 85 ? -7.058 5.120 17.588 1.00 65.50 85 ALA A O 1
ATOM 627 N N . ALA A 1 86 ? -5.600 4.293 16.089 1.00 70.69 86 ALA A N 1
ATOM 628 C CA . ALA A 1 86 ? -6.105 2.925 16.067 1.00 70.69 86 ALA A CA 1
ATOM 629 C C . ALA A 1 86 ? -5.105 1.985 15.372 1.00 70.69 86 ALA A C 1
ATOM 631 O O . ALA A 1 86 ? -4.231 2.433 14.632 1.00 70.69 86 ALA A O 1
ATOM 632 N N . VAL A 1 87 ? -5.259 0.676 15.588 1.00 82.69 87 VAL A N 1
ATOM 633 C CA . VAL A 1 87 ? -4.490 -0.360 14.883 1.00 82.69 87 VAL A CA 1
ATOM 634 C C . VAL A 1 87 ? -5.062 -0.529 13.473 1.00 82.69 87 VAL A C 1
ATOM 636 O O . VAL A 1 87 ? -6.205 -0.958 13.317 1.00 82.69 87 VAL A O 1
ATOM 639 N N . GLY A 1 88 ? -4.280 -0.160 12.458 1.00 93.19 88 GLY A N 1
ATOM 640 C CA . GLY A 1 88 ? -4.583 -0.371 11.040 1.00 93.19 88 GLY A CA 1
ATOM 641 C C . GLY A 1 88 ? -3.540 -1.252 10.357 1.00 93.19 88 GLY A C 1
ATOM 642 O O . GLY A 1 88 ? -2.575 -1.689 10.983 1.00 93.19 88 GLY A O 1
ATOM 643 N N . ALA A 1 89 ? -3.724 -1.510 9.064 1.00 95.62 89 ALA A N 1
ATOM 644 C CA . ALA A 1 89 ? -2.817 -2.343 8.278 1.00 95.62 89 ALA A CA 1
ATOM 645 C C . ALA A 1 89 ? -2.498 -1.723 6.915 1.00 95.62 89 ALA A C 1
ATOM 647 O O . ALA A 1 89 ? -3.305 -0.997 6.336 1.00 95.62 89 ALA A O 1
ATOM 648 N N . ILE A 1 90 ? -1.319 -2.053 6.392 1.00 96.81 90 ILE A N 1
ATOM 649 C CA . ILE A 1 90 ? -0.881 -1.691 5.043 1.00 96.81 90 ILE A CA 1
ATOM 650 C C . ILE A 1 90 ? -0.585 -2.982 4.290 1.00 96.81 90 ILE A C 1
ATOM 652 O O . ILE A 1 90 ? 0.037 -3.892 4.838 1.00 96.81 90 ILE A O 1
ATOM 656 N N . GLY A 1 91 ? -1.016 -3.056 3.036 1.00 96.50 91 GLY A N 1
ATOM 657 C CA . GLY A 1 91 ? -0.745 -4.193 2.167 1.00 96.50 91 GLY A CA 1
ATOM 658 C C . GLY A 1 91 ? -0.560 -3.787 0.713 1.00 96.50 91 GLY A C 1
ATOM 659 O O . GLY A 1 91 ? -0.627 -2.610 0.357 1.00 96.50 91 GLY A O 1
ATOM 660 N N . PHE A 1 92 ? -0.361 -4.792 -0.134 1.00 96.44 92 PHE A N 1
ATOM 661 C CA . PHE A 1 92 ? -0.210 -4.620 -1.572 1.00 96.44 92 PHE A CA 1
ATOM 662 C C . PHE A 1 92 ? -1.303 -5.352 -2.338 1.00 96.44 92 PHE A C 1
ATOM 664 O O . PHE A 1 92 ? -1.687 -6.466 -1.990 1.00 96.44 92 PHE A O 1
ATOM 671 N N . ASN A 1 93 ? -1.755 -4.735 -3.425 1.00 95.25 93 ASN A N 1
ATOM 672 C CA . ASN A 1 93 ? -2.482 -5.410 -4.485 1.00 95.25 93 ASN A CA 1
ATOM 673 C C . ASN A 1 93 ? -1.481 -5.855 -5.562 1.00 95.25 93 ASN A C 1
ATOM 675 O O . ASN A 1 93 ? -0.803 -5.018 -6.170 1.00 95.25 93 ASN A O 1
ATOM 679 N N . ILE A 1 94 ? -1.387 -7.167 -5.781 1.00 93.94 94 ILE A N 1
ATOM 680 C CA . ILE A 1 94 ? -0.486 -7.798 -6.751 1.00 93.94 94 ILE A CA 1
ATOM 681 C C . ILE A 1 94 ? -1.332 -8.659 -7.684 1.00 93.94 94 ILE A C 1
ATOM 683 O O . ILE A 1 94 ? -1.995 -9.600 -7.248 1.00 93.94 94 ILE A O 1
ATOM 687 N N . MET A 1 95 ? -1.335 -8.321 -8.973 1.00 92.00 95 MET A N 1
ATOM 688 C CA . MET A 1 95 ? -2.107 -9.064 -9.962 1.00 92.00 95 MET A CA 1
ATOM 689 C C . MET A 1 95 ? -1.394 -10.368 -10.306 1.00 92.00 95 MET A C 1
ATOM 691 O O . MET A 1 95 ? -0.235 -10.365 -10.698 1.00 92.00 95 MET A O 1
ATOM 695 N N . VAL A 1 96 ? -2.115 -11.486 -10.249 1.00 93.56 96 VAL A N 1
ATOM 696 C CA . VAL A 1 96 ? -1.578 -12.806 -10.630 1.00 93.56 96 VAL A CA 1
ATOM 697 C C . VAL A 1 96 ? -1.107 -12.835 -12.093 1.00 93.56 96 VAL A C 1
ATOM 699 O O . VAL A 1 96 ? -0.204 -13.586 -12.446 1.00 93.56 96 VAL A O 1
ATOM 702 N N . ALA A 1 97 ? -1.702 -11.999 -12.949 1.00 91.38 97 ALA A N 1
ATOM 703 C CA . ALA A 1 97 ? -1.362 -11.912 -14.366 1.00 91.38 97 ALA A CA 1
ATOM 704 C C . ALA A 1 97 ? -0.046 -11.163 -14.655 1.00 91.38 97 ALA A C 1
ATOM 706 O O . ALA A 1 97 ? 0.438 -11.225 -15.785 1.00 91.38 97 ALA A O 1
ATOM 707 N N . THR A 1 98 ? 0.530 -10.440 -13.686 1.00 85.19 98 THR A N 1
ATOM 708 C CA . THR A 1 98 ? 1.745 -9.645 -13.908 1.00 85.19 98 THR A CA 1
ATOM 709 C C . THR A 1 98 ? 2.998 -10.356 -13.412 1.00 85.19 98 THR A C 1
ATOM 711 O O . THR A 1 98 ? 2.972 -11.179 -12.500 1.00 85.19 98 THR A O 1
ATOM 714 N N . LYS A 1 99 ? 4.127 -10.036 -14.050 1.00 79.81 99 LYS A N 1
ATOM 715 C CA . LYS A 1 99 ? 5.474 -10.454 -13.651 1.00 79.81 99 LYS A CA 1
ATOM 716 C C . LYS A 1 99 ? 6.373 -9.233 -13.664 1.00 79.81 99 LYS A C 1
ATOM 718 O O . LYS A 1 99 ? 6.174 -8.354 -14.497 1.00 79.81 99 LYS A O 1
ATOM 723 N N . GLY A 1 100 ? 7.366 -9.217 -12.779 1.00 68.88 100 GLY A N 1
ATOM 724 C CA . GLY A 1 100 ? 8.307 -8.104 -12.691 1.00 68.88 100 GLY A CA 1
ATOM 725 C C . GLY A 1 100 ? 7.596 -6.775 -12.452 1.00 68.88 100 GLY A C 1
ATOM 726 O O . GLY A 1 100 ? 7.867 -5.825 -13.185 1.00 68.88 100 GLY A O 1
ATOM 727 N N . TYR A 1 101 ? 6.654 -6.813 -11.493 1.00 67.12 101 TYR A N 1
ATOM 728 C CA . TYR A 1 101 ? 5.788 -5.720 -11.026 1.00 67.12 101 TYR A CA 1
ATOM 729 C C . TYR A 1 101 ? 6.478 -4.392 -11.062 1.00 67.12 101 TYR A C 1
ATOM 731 O O . TYR A 1 101 ? 7.694 -4.418 -10.778 1.00 67.12 101 TYR A O 1
#

Solvent-accessible surface area (backbone atoms only — not comparable to full-atom values): 5324 Å² total; per-residue (Å²): 129,84,80,68,69,60,39,72,59,89,90,48,68,24,66,44,71,47,70,49,74,48,34,56,89,74,65,19,38,28,70,55,16,6,52,35,12,16,70,8,16,30,9,17,28,27,39,61,62,51,10,72,83,42,96,52,20,96,84,40,44,43,63,27,11,54,54,32,55,54,54,35,50,53,50,12,49,60,48,19,62,74,36,83,77,39,59,40,40,76,51,73,38,75,62,88,90,62,74,72,62

Sequence (101 aa):
MSKLRKLVIGDLIVDRPIVQGGMGVGVSLSSLAGAVAAQGGIGLISTAQIGFRESDFDKAPFQANMRAIVKELERAREIAEKTKAAVGAIGFNIMVATKGY

Secondary structure (DSSP, 8-state):
---PPPEEETTEEESS--EEPP-TTTTSSHHHHHHHHHTTSEEEEE-TTTTTTSTTTTT-HHHHHHHHHHHHHHHHHHHHHT-TTS--EEEEE--TT-S--

Radius of gyration: 14.52 Å; Cα contacts (8 Å, |Δi|>4): 213; chains: 1; bounding box: 39×25×36 Å

Nearest PDB structures (foldseek):
  7e1s-assembly2_C  TM=7.519E-01  e=3.662E-03  Helicobacter pylori
  3bw3-assembly1_A-2  TM=8.326E-01  e=1.257E-01  Streptomyces ansochromogenes
  5kdd-assembly2_B  TM=4.280E-01  e=5.665E-01  Pyrococcus furiosus
  3bb1-assembly3_F  TM=3.896E-01  e=1.965E+00  Pisum sativum
  5xmk-assembly1_A  TM=3.565E-01  e=1.965E+00  Saccharomyces cerevisiae S288C

pLDDT: mean 91.59, std 8.98, range [52.09, 98.0]

Foldseek 3Di:
DPQDDWDDDPPDTQRPADEDDADPPPPQFLVQQLVCQLVRYGGEHELHLQLVVPPCCVPCSLVSSVVSVVVRVVSSVVSSVVRVPHGYYYYYDDDPPDDSD